Protein AF-A0AAF0V7K8-F1 (afdb_monomer_lite)

Secondary structure (DSSP, 8-state):
-PPPPTT---EEEEEEETTEEEEEEEETTEEEEEEEE-

pLDDT: mean 89.49, std 7.07, range [59.97, 95.56]

Radius of gyration: 11.29 Å; chains: 1; bounding box: 25×17×30 Å

Foldseek 3Di:
DDDDDPPFDWDKDWDDDVVWIKIFIDDPNDTDDIDIGD

Sequence (38 aa):
MTLPVEGEGFIVCCDASGVGLGCVLMQHGRVISYAFRQ

Structure (mmCIF, N/CA/C/O backbone):
data_AF-A0AAF0V7K8-F1
#
_entry.id   AF-A0AAF0V7K8-F1
#
loop_
_atom_site.group_PDB
_atom_site.id
_atom_site.type_symbol
_atom_site.label_atom_id
_atom_site.label_alt_id
_atom_site.label_comp_id
_atom_site.label_asym_id
_atom_site.label_entity_id
_atom_site.label_seq_id
_atom_site.pdbx_PDB_ins_code
_atom_site.Cartn_x
_atom_site.Cartn_y
_atom_site.Cartn_z
_atom_site.occupancy
_atom_site.B_iso_or_equiv
_atom_site.auth_seq_id
_atom_site.auth_comp_id
_atom_site.auth_asym_id
_atom_site.auth_atom_id
_atom_site.pdbx_PDB_model_num
ATOM 1 N N . MET A 1 1 ? 6.516 -0.903 13.255 1.00 59.97 1 MET A N 1
ATOM 2 C CA . MET A 1 1 ? 5.346 -1.535 12.613 1.00 59.97 1 MET A CA 1
ATOM 3 C C . MET A 1 1 ? 4.110 -0.889 13.205 1.00 59.97 1 MET A C 1
ATOM 5 O O . MET A 1 1 ? 3.999 -0.856 14.425 1.00 59.97 1 MET A O 1
ATOM 9 N N . THR A 1 2 ? 3.261 -0.290 12.376 1.00 79.94 2 THR A N 1
ATOM 1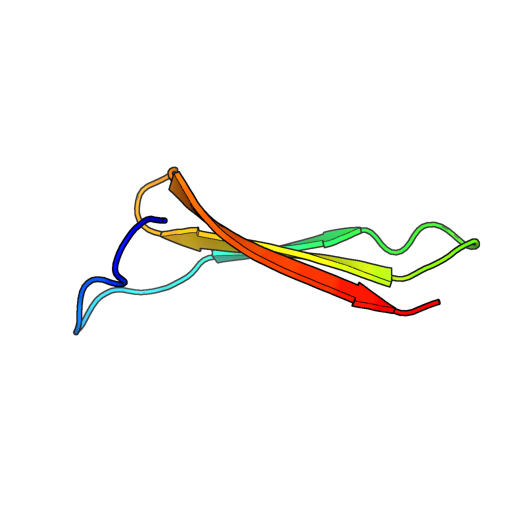0 C CA . THR A 1 2 ? 2.012 0.338 12.824 1.00 79.94 2 THR A CA 1
ATOM 11 C C . THR A 1 2 ? 0.894 -0.685 12.680 1.00 79.94 2 THR A C 1
ATOM 13 O O . THR A 1 2 ? 0.745 -1.273 11.613 1.00 79.94 2 THR A O 1
ATOM 16 N N . LEU A 1 3 ? 0.155 -0.933 13.762 1.00 86.25 3 LEU A N 1
ATOM 17 C CA . LEU A 1 3 ? -1.016 -1.804 13.719 1.00 86.25 3 LEU A CA 1
ATOM 18 C C . LEU A 1 3 ? -2.132 -1.107 12.924 1.00 86.25 3 LEU A C 1
ATOM 20 O O . LEU A 1 3 ? -2.337 0.093 13.132 1.00 86.25 3 LEU A O 1
ATOM 24 N N . PRO A 1 4 ? -2.827 -1.819 12.022 1.00 89.56 4 PRO A N 1
ATOM 25 C CA . PRO A 1 4 ? -3.998 -1.271 11.359 1.00 89.56 4 PRO A CA 1
ATOM 26 C C . PRO A 1 4 ? -5.105 -1.009 12.384 1.00 89.56 4 PRO A C 1
ATOM 28 O O . PRO A 1 4 ? -5.323 -1.802 13.298 1.00 89.56 4 PRO A O 1
ATOM 31 N N . VAL A 1 5 ? -5.803 0.107 12.216 1.00 91.44 5 VAL A N 1
ATOM 32 C CA . VAL A 1 5 ? -7.019 0.439 12.957 1.00 91.44 5 VAL A CA 1
ATOM 33 C C . VAL A 1 5 ? -8.195 -0.215 12.244 1.00 91.44 5 VAL A C 1
ATOM 35 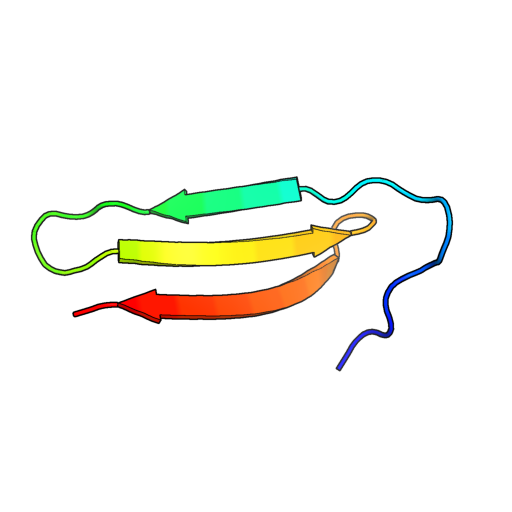O O . VAL A 1 5 ? -8.392 -0.001 11.046 1.00 91.44 5 VAL A O 1
ATOM 38 N N . GLU A 1 6 ? -8.949 -1.036 12.969 1.00 92.12 6 GLU A N 1
ATOM 39 C CA . GLU A 1 6 ? -10.166 -1.660 12.454 1.00 92.12 6 GLU A CA 1
ATOM 40 C C . GLU A 1 6 ? -11.250 -0.611 12.175 1.00 92.12 6 GLU A C 1
ATOM 42 O O . GLU A 1 6 ? -11.378 0.371 12.901 1.00 92.12 6 GLU A O 1
ATOM 47 N N . GLY A 1 7 ? -12.038 -0.825 11.119 1.00 93.69 7 GLY A N 1
ATOM 48 C CA . GLY A 1 7 ? -13.129 0.075 10.724 1.00 93.69 7 GLY A CA 1
ATOM 49 C C . GLY A 1 7 ? -12.703 1.298 9.906 1.00 93.69 7 GLY A C 1
ATOM 50 O O . GLY A 1 7 ? -13.566 2.004 9.394 1.00 93.69 7 GLY A O 1
ATOM 51 N N . GLU A 1 8 ? -11.401 1.515 9.721 1.00 92.75 8 GLU A N 1
ATOM 52 C CA . GLU A 1 8 ? -10.858 2.673 9.009 1.00 92.75 8 GLU A CA 1
ATOM 53 C C . GLU A 1 8 ? -10.315 2.303 7.625 1.00 92.75 8 GLU A C 1
ATOM 55 O O . GLU A 1 8 ? -9.764 1.221 7.403 1.00 92.75 8 GLU A O 1
ATOM 60 N N . GLY A 1 9 ? -10.448 3.232 6.677 1.00 93.56 9 GLY A N 1
ATOM 61 C CA . GLY A 1 9 ? -9.987 3.046 5.303 1.00 93.56 9 GLY A CA 1
ATOM 62 C C . GLY A 1 9 ? -8.462 3.044 5.171 1.00 93.56 9 GLY A C 1
ATOM 63 O O . GLY A 1 9 ? -7.741 3.630 5.978 1.00 93.56 9 GLY A O 1
ATOM 64 N N . PHE A 1 10 ? -7.967 2.425 4.101 1.00 95.00 10 PHE A N 1
ATOM 65 C CA . PHE A 1 10 ? -6.552 2.445 3.734 1.00 95.00 10 PHE A CA 1
ATOM 66 C C . PHE A 1 10 ? -6.328 3.236 2.449 1.00 95.00 10 PHE A C 1
ATOM 68 O O . PHE A 1 10 ? -7.199 3.303 1.582 1.00 95.00 10 PHE A O 1
ATOM 75 N N . ILE A 1 11 ? -5.122 3.778 2.305 1.00 95.56 11 ILE A N 1
ATOM 76 C CA . ILE A 1 11 ? -4.638 4.389 1.069 1.00 95.56 11 ILE A CA 1
ATOM 77 C C . ILE A 1 11 ? -3.528 3.499 0.522 1.00 95.56 11 ILE A C 1
ATOM 79 O O . ILE A 1 11 ? -2.567 3.196 1.228 1.00 95.56 11 ILE A O 1
ATOM 83 N N . VAL A 1 12 ? -3.656 3.087 -0.738 1.00 94.00 12 VAL A N 1
ATOM 84 C CA . VAL A 1 12 ? -2.609 2.355 -1.454 1.00 94.00 12 VAL A CA 1
ATOM 85 C C . VAL A 1 12 ? -2.027 3.277 -2.514 1.00 94.00 12 VAL A C 1
ATOM 87 O O . VAL A 1 12 ? -2.751 3.760 -3.381 1.00 94.00 12 VAL A O 1
ATOM 90 N N . CYS A 1 13 ? -0.723 3.521 -2.437 1.00 93.38 13 CYS A N 1
ATOM 91 C CA . CYS A 1 13 ? 0.019 4.249 -3.458 1.00 93.38 13 CYS A CA 1
ATOM 92 C C . CYS A 1 13 ? 0.901 3.263 -4.224 1.00 93.38 13 CYS A C 1
ATOM 94 O O . CYS A 1 13 ? 1.690 2.558 -3.596 1.00 93.38 13 CYS A O 1
ATOM 96 N N . CYS A 1 14 ? 0.768 3.211 -5.549 1.00 92.25 14 CYS A N 1
ATOM 97 C CA . CYS A 1 14 ? 1.551 2.328 -6.410 1.00 92.25 14 CYS A CA 1
ATOM 98 C C . CYS A 1 14 ? 2.474 3.157 -7.312 1.00 92.25 14 CYS A C 1
ATOM 100 O O . CYS A 1 14 ? 1.996 4.056 -8.002 1.00 92.25 14 CYS A O 1
ATOM 102 N N . ASP A 1 15 ? 3.763 2.825 -7.345 1.00 90.19 15 ASP A N 1
ATOM 103 C CA . ASP A 1 15 ? 4.705 3.268 -8.372 1.00 90.19 15 ASP A CA 1
ATOM 104 C C . ASP A 1 15 ? 4.910 2.134 -9.378 1.00 90.19 15 ASP A C 1
ATOM 106 O O . ASP A 1 15 ? 5.301 1.022 -9.017 1.00 90.19 15 ASP A O 1
ATOM 110 N N . ALA A 1 16 ? 4.625 2.421 -10.642 1.00 88.19 16 ALA A N 1
ATOM 111 C CA . ALA A 1 16 ? 4.878 1.522 -11.757 1.00 88.19 16 ALA A CA 1
ATOM 112 C C . ALA A 1 16 ? 5.935 2.160 -12.658 1.00 88.19 16 ALA A C 1
ATOM 114 O O . ALA A 1 16 ? 5.643 2.631 -13.759 1.00 88.19 16 ALA A O 1
ATOM 115 N N . SER A 1 17 ? 7.170 2.220 -12.171 1.00 81.69 17 SER A N 1
ATOM 116 C CA . SER A 1 17 ? 8.316 2.537 -13.014 1.00 81.69 17 SER A CA 1
ATOM 117 C C . SER A 1 17 ? 8.683 1.290 -13.828 1.00 81.69 17 SER A C 1
ATOM 119 O O . SER A 1 17 ? 8.568 0.169 -13.349 1.00 81.69 17 SER A O 1
ATOM 121 N N . GLY A 1 18 ? 9.105 1.436 -15.088 1.00 75.00 18 GLY A N 1
ATOM 122 C CA . GLY A 1 18 ? 9.324 0.315 -16.029 1.00 75.00 18 GLY A CA 1
ATOM 123 C C . GLY A 1 18 ? 10.373 -0.744 -15.626 1.00 75.00 18 GLY A C 1
ATOM 124 O O . GLY A 1 18 ? 10.730 -1.583 -16.446 1.00 75.00 18 GLY A O 1
ATOM 125 N N . VAL A 1 19 ? 10.877 -0.694 -14.392 1.00 78.31 19 VAL A N 1
ATOM 126 C CA . VAL A 1 19 ? 11.823 -1.623 -13.760 1.00 78.31 19 VAL A CA 1
ATOM 127 C C . VAL A 1 19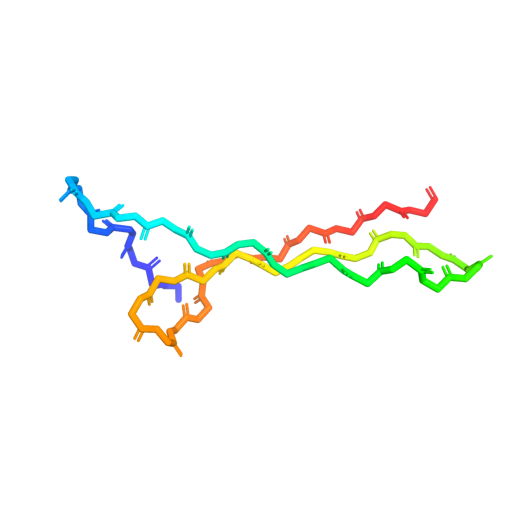 ? 11.191 -2.478 -12.651 1.00 78.31 19 VAL A C 1
ATOM 129 O O . VAL A 1 19 ? 11.825 -3.427 -12.194 1.00 78.31 19 VAL A O 1
ATOM 132 N N . GLY A 1 20 ? 9.966 -2.172 -12.211 1.00 83.44 20 GLY A N 1
ATOM 133 C CA . GLY A 1 20 ? 9.259 -2.924 -11.173 1.00 83.44 20 GLY A CA 1
ATOM 134 C C . GLY A 1 20 ? 8.002 -2.210 -10.670 1.00 83.44 20 GLY A C 1
ATOM 135 O O . GLY A 1 20 ? 7.803 -1.022 -10.905 1.00 83.44 20 GLY A O 1
ATOM 136 N N . LEU A 1 21 ? 7.139 -2.940 -9.963 1.00 88.81 21 LEU A N 1
ATOM 137 C CA . LEU A 1 21 ? 5.927 -2.386 -9.358 1.00 88.81 21 LEU A CA 1
ATOM 138 C C . LEU A 1 21 ? 6.098 -2.310 -7.839 1.00 88.81 21 LEU A C 1
ATOM 140 O O . LEU A 1 21 ? 6.174 -3.346 -7.177 1.00 88.81 21 LEU A O 1
ATOM 144 N N . GLY A 1 22 ? 6.149 -1.100 -7.288 1.00 93.69 22 GLY A N 1
ATOM 145 C CA . GLY A 1 22 ? 6.176 -0.846 -5.847 1.00 93.69 22 GLY A CA 1
ATOM 146 C C . GLY A 1 22 ? 4.830 -0.353 -5.334 1.00 93.69 22 GLY A C 1
ATOM 147 O O . GLY A 1 22 ? 4.167 0.433 -5.999 1.00 93.69 22 GLY A O 1
ATOM 148 N N . CYS A 1 23 ? 4.431 -0.776 -4.138 1.00 94.00 23 CYS A N 1
ATOM 149 C CA . CYS A 1 23 ? 3.218 -0.319 -3.471 1.00 94.00 23 CYS A CA 1
ATOM 150 C C . CYS A 1 23 ? 3.493 0.018 -2.003 1.00 94.00 23 CYS A C 1
ATOM 152 O O . CYS A 1 23 ? 4.203 -0.709 -1.304 1.00 94.00 23 CYS A O 1
ATOM 154 N N . VAL A 1 24 ? 2.865 1.083 -1.513 1.00 94.00 24 VAL A N 1
ATOM 155 C CA . VAL A 1 24 ? 2.868 1.483 -0.103 1.00 94.00 24 VAL A CA 1
ATOM 156 C C . VAL A 1 24 ? 1.434 1.496 0.408 1.00 94.00 24 VAL A C 1
ATOM 158 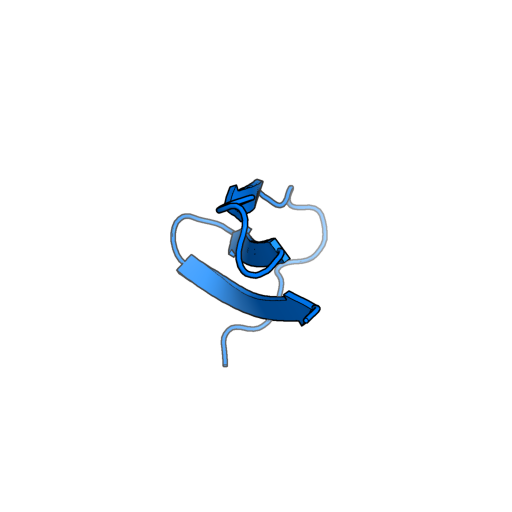O O . VAL A 1 24 ? 0.570 2.150 -0.176 1.00 94.00 24 VAL A O 1
ATOM 161 N N . LEU A 1 25 ? 1.190 0.788 1.508 1.00 94.56 25 LEU A N 1
ATOM 162 C CA . LEU A 1 25 ? -0.072 0.813 2.240 1.00 94.56 25 LEU A CA 1
ATOM 163 C C . LEU A 1 25 ? 0.034 1.825 3.381 1.00 94.56 25 LEU A C 1
ATOM 165 O O . LEU A 1 25 ? 0.933 1.722 4.219 1.00 94.56 25 LEU A O 1
ATOM 169 N N . MET A 1 26 ? -0.896 2.770 3.442 1.00 95.50 26 MET A N 1
ATOM 170 C CA . MET A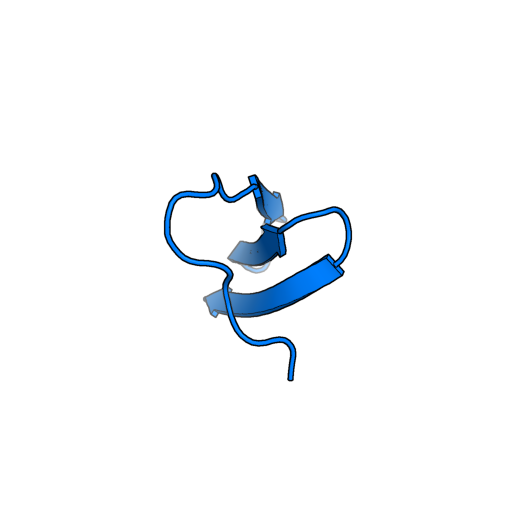 1 26 ? -0.949 3.814 4.459 1.00 95.50 26 MET A CA 1
ATOM 171 C C . MET A 1 26 ? -2.310 3.864 5.156 1.00 95.50 26 MET A C 1
ATOM 173 O O . MET A 1 26 ? -3.346 3.606 4.546 1.00 95.50 26 MET A O 1
ATOM 177 N N . GLN A 1 27 ? -2.302 4.258 6.427 1.00 94.94 27 GLN A N 1
ATOM 178 C CA . GLN A 1 27 ? -3.494 4.588 7.205 1.00 94.94 27 GLN A CA 1
ATOM 179 C C . GLN A 1 27 ? -3.181 5.804 8.084 1.00 94.94 27 GLN A C 1
ATOM 181 O O . GLN A 1 27 ? -2.110 5.869 8.690 1.00 94.94 27 GLN A O 1
ATOM 186 N N . HIS A 1 28 ? -4.076 6.795 8.129 1.00 92.69 28 HIS A N 1
ATOM 187 C CA . HIS A 1 28 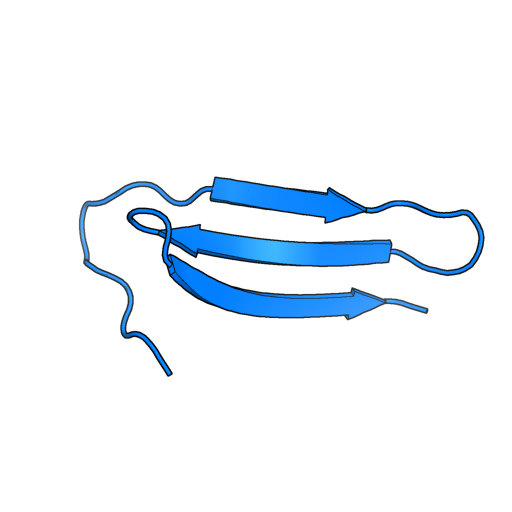? -3.880 8.038 8.897 1.00 92.69 28 HIS A CA 1
ATOM 188 C C . HIS A 1 28 ? -2.539 8.754 8.623 1.00 92.69 28 HIS A C 1
ATOM 190 O O . HIS A 1 28 ? -1.875 9.238 9.540 1.00 92.69 28 HIS A O 1
ATOM 196 N N . GLY A 1 29 ? -2.092 8.773 7.361 1.00 90.69 29 GLY A N 1
ATOM 197 C CA . GLY A 1 29 ? -0.818 9.391 6.963 1.00 90.69 29 GLY A CA 1
ATOM 198 C C . GLY A 1 29 ? 0.436 8.641 7.431 1.00 90.69 29 GLY A C 1
ATOM 199 O O . GLY A 1 29 ? 1.544 9.154 7.285 1.00 90.69 29 GLY A O 1
ATOM 200 N N . ARG A 1 30 ? 0.289 7.433 7.989 1.00 91.88 30 ARG A N 1
ATOM 201 C CA . ARG A 1 30 ? 1.396 6.565 8.410 1.00 91.88 30 ARG A CA 1
ATOM 202 C C . ARG A 1 30 ? 1.485 5.345 7.512 1.00 91.88 30 ARG A C 1
ATOM 204 O O . ARG A 1 30 ? 0.466 4.799 7.099 1.00 91.88 30 ARG A O 1
ATOM 211 N N . VAL A 1 31 ? 2.705 4.888 7.250 1.00 92.44 31 VAL A N 1
ATOM 212 C CA . VAL A 1 31 ? 2.935 3.660 6.485 1.00 92.44 31 VAL A CA 1
ATOM 213 C C . VAL A 1 31 ? 2.689 2.431 7.358 1.00 92.44 31 VAL A C 1
ATOM 215 O O . VAL A 1 31 ? 3.233 2.316 8.456 1.00 92.44 31 VAL A O 1
ATOM 218 N N . ILE A 1 32 ? 1.889 1.507 6.835 1.00 93.81 32 ILE A N 1
ATOM 219 C CA . ILE A 1 32 ? 1.580 0.208 7.436 1.00 93.81 32 ILE A CA 1
ATOM 220 C C . ILE A 1 32 ? 2.484 -0.873 6.836 1.00 93.81 32 ILE A C 1
ATOM 222 O O . ILE A 1 32 ? 3.068 -1.666 7.574 1.00 93.81 32 ILE A O 1
ATOM 226 N N . SER A 1 33 ? 2.606 -0.908 5.503 1.00 94.00 33 SER A N 1
ATOM 227 C CA . SER A 1 33 ? 3.331 -1.962 4.787 1.00 94.00 33 SER A CA 1
ATOM 228 C C . SER A 1 33 ? 3.862 -1.494 3.430 1.00 94.00 33 SER A C 1
ATOM 230 O O . SER A 1 33 ? 3.343 -0.546 2.839 1.00 94.00 33 SER A O 1
ATOM 232 N N . TYR A 1 34 ? 4.874 -2.206 2.938 1.00 93.50 34 TYR A N 1
ATOM 233 C CA . TYR A 1 34 ? 5.450 -2.066 1.606 1.00 93.50 34 TYR A CA 1
ATOM 234 C C . TYR A 1 34 ? 5.318 -3.395 0.863 1.00 93.50 34 TYR A C 1
ATOM 236 O O . TYR A 1 34 ? 5.552 -4.457 1.441 1.00 93.50 34 TYR A O 1
ATOM 244 N N . ALA A 1 35 ? 4.991 -3.335 -0.422 1.00 92.25 35 ALA A N 1
ATOM 245 C CA . ALA A 1 35 ? 5.034 -4.477 -1.324 1.00 92.25 35 ALA A CA 1
ATOM 246 C C . ALA A 1 35 ? 5.799 -4.086 -2.590 1.00 92.25 35 ALA A C 1
ATOM 248 O O . ALA A 1 35 ? 5.709 -2.950 -3.043 1.00 92.25 35 ALA A O 1
ATOM 249 N N . PHE A 1 36 ? 6.556 -5.013 -3.165 1.00 91.38 36 PHE A N 1
ATOM 250 C CA . PHE A 1 36 ? 7.273 -4.784 -4.414 1.00 91.38 36 PHE A CA 1
ATOM 251 C C . PHE A 1 36 ? 7.289 -6.068 -5.236 1.00 91.38 36 PHE A C 1
ATOM 253 O O . PHE A 1 36 ? 7.419 -7.158 -4.673 1.00 91.38 36 PHE A O 1
ATOM 260 N N . ARG A 1 37 ? 7.151 -5.942 -6.556 1.00 84.44 37 ARG A N 1
ATOM 261 C CA . ARG A 1 37 ? 7.283 -7.051 -7.500 1.00 84.44 37 ARG A CA 1
ATOM 262 C C . ARG A 1 37 ? 8.209 -6.658 -8.647 1.00 84.44 37 ARG A C 1
ATOM 264 O O . ARG A 1 37 ? 7.968 -5.650 -9.311 1.00 84.44 37 ARG A O 1
ATOM 271 N N . GLN A 1 38 ? 9.229 -7.484 -8.855 1.00 81.81 38 GLN A N 1
ATOM 272 C CA . GLN A 1 38 ? 10.181 -7.441 -9.963 1.00 81.81 38 GLN A CA 1
ATOM 273 C C . GLN A 1 38 ? 9.936 -8.620 -10.900 1.00 81.81 38 GLN A C 1
ATOM 275 O O . GLN A 1 38 ? 9.484 -9.675 -10.392 1.00 81.81 38 GLN A O 1
#

Organism: Solanum verrucosum (NCBI:txid315347)